Protein 6PX0 (pdb70)

Secondary structure (DSSP, 8-state):
-HHHHHHHHHHTT-HHHHHHHHHHHHHHHHHHHTTS-TTSHHHHHHHHHHHHHHHHHHHHHHHTT-HHHHHHHHHHHHHH-TT-HHHHHHHHHHHHHTT-HHHHHHHHHHHHHH-GGGHHHHHHHHHHHHHHHT-

B-factor: mean 28.15, std 11.32, range [13.11, 69.71]

CATH classification: 1.25.40.10

Nearest PDB structures (foldseek):
  6px0-assembly1_A  TM=1.007E+00  e=1.731E-18  Homo sapiens
  4apo-assembly2_B  TM=9.370E-01  e=6.202E-11  Homo sapiens
  4apo-assembly1_A  TM=9.480E-01  e=9.829E-11  Homo sapiens
  8h77-assembly1_F  TM=9.296E-01  e=8.430E-11  Mus musculus
  3rkv-assembly1_A  TM=8.821E-01  e=1.145E-07  Caenorhabditis elegans

GO terms:
  GO:0005634 nucleus (C, IDA)
  GO:0005737 cytoplasm (C, IDA)
  GO:0001918 farnesylated protein binding (F, IDA)
  GO:0018343 protein farnesylation (P, IDA)
  GO:0005634 nucleus (C, TAS)
  GO:0007601 visual perception (P, TAS)
  GO:0005515 protein binding (F, IPI)

Foldseek 3Di:
DLQVVLVVCVVVVNLVVSLVSLVVVLVVLVVVLVVDDPPDDVNVVSVVVNVVSLLSNLVSCVVVLVLVVLLVSLVVVCVPVVLDLSSLVSNLLSCLQVLVLVSSVVSLVSNCVNPVVCVVVSVVSNVSSVVSNVD

Solvent-accessible surface area: 8269 Å² total; per-residue (Å²): 167,35,85,42,45,0,39,120,20,50,171,114,29,119,57,101,69,0,4,68,63,4,76,101,8,18,104,64,18,88,89,69,8,111,156,62,139,94,121,86,112,96,30,50,144,23,11,140,89,0,10,68,6,20,17,32,30,0,66,0,3,25,120,72,125,70,32,146,72,0,22,109,58,0,27,68,9,13,157,100,28,89,48,47,28,142,0,18,62,8,44,1,62,0,20,2,26,24,149,41,62,73,86,0,91,58,6,3,90,75,0,55,103,70,70,92,94,34,99,157,27,3,113,136,6,54,133,32,0,111,104,85,50,84,188

InterPro domains:
  IPR011990 Tetratricopeptide-like helical domain superfamily [G3DSA:1.25.40.10] (169-328)
  IPR011990 Tetratricopeptide-like helical domain superfamily [SSF48452] (172-320)
  IPR019734 Tetratricopeptide repeat [SM00028] (178-211)
  IPR019734 Tetratricopeptide repeat [SM00028] (264-297)
  IPR039663 AIP/AIPL1/TTC9 [PTHR11242] (42-346)
  IPR046357 Peptidyl-prolyl cis-trans isomerase domain superfamily [G3DSA:3.10.50.40] (4-165)
  IPR056277 AIP/AIPL, N-terminal FKBP-type PPIase domain [PF23322] (12-155)

Structure (mmCIF, N/CA/C/O backbone):
data_6PX0
#
_entry.id   6PX0
#
_cell.length_a   37.750
_cell.length_b   44.170
_cell.length_c   52.530
_cell.angle_alpha   90.000
_cell.angle_beta   100.956
_cell.angle_gamma   90.000
#
_symmetry.space_group_name_H-M   'P 1 21 1'
#
loop_
_entity.id
_entity.type
_entity.pdbx_description
1 polymer 'Aryl-hydrocarbon-interacting protein-like 1'
2 non-polymer DI(HYDROXYETHYL)ETHER
3 non-polymer 'TETRAETHYLENE GLYCOL'
4 non-polymer BETA-MERCAPTOETHANOL
5 non-polymer 1,2-ETHANEDIOL
6 water water
#
loop_
_atom_site.group_PDB
_atom_site.id
_atom_site.type_symbol
_atom_site.label_atom_id
_atom_site.label_alt_id
_atom_site.label_comp_id
_atom_site.label_asym_id
_atom_site.label_entity_id
_atom_site.label_seq_id
_atom_site.pdbx_PDB_ins_code
_atom_site.Cartn_x
_atom_site.Cartn_y
_atom_site.Cartn_z
_atom_site.occupancy
_atom_site.B_iso_or_equiv
_atom_site.auth_seq_id
_atom_site.auth_comp_id
_atom_site.auth_asym_id
_atom_site.auth_atom_id
_atom_site.pdbx_PDB_model_num
ATOM 1 N N . VAL A 1 19 ? -18.96211 14.14878 -40.52202 1.000 42.90080 180 VAL A N 1
ATOM 2 C CA . VAL A 1 19 ? -20.39295 14.21792 -40.23196 1.000 37.08556 180 VAL A CA 1
ATOM 3 C C . VAL A 1 19 ? -20.73850 13.16879 -39.18345 1.000 31.86443 180 VAL A C 1
ATOM 4 O O . VAL A 1 19 ? -21.66874 13.34553 -38.39341 1.000 32.12423 180 VAL A O 1
ATOM 8 N N . LEU A 1 20 ? -19.95975 12.08484 -39.15938 1.000 28.31928 181 LEU A N 1
ATOM 9 C CA . LEU A 1 20 ? -20.31240 10.95824 -38.29839 1.000 29.09635 181 LEU A CA 1
ATOM 10 C C . LEU A 1 20 ? -20.12598 11.30346 -36.82651 1.000 29.90734 181 LEU A C 1
ATOM 11 O O . LEU A 1 20 ? -20.90298 10.85505 -35.97376 1.000 24.92782 181 LEU A O 1
ATOM 16 N N . HIS A 1 21 ? -19.08859 12.07914 -36.50392 1.000 22.76659 182 HIS A N 1
ATOM 17 C CA . HIS A 1 21 ? -18.83257 12.42649 -35.11315 1.000 20.91964 182 HIS A CA 1
ATOM 18 C C . HIS A 1 21 ? -20.01562 13.18904 -34.52458 1.000 25.45711 182 HIS A C 1
ATOM 19 O O . HIS A 1 21 ? -20.55479 12.82308 -33.47078 1.000 22.40912 182 HIS A O 1
ATOM 26 N N . GLY A 1 22 ? -20.44529 14.24854 -35.20504 1.000 25.64871 183 GLY A N 1
ATOM 27 C CA . GLY A 1 22 ? -21.57789 15.00699 -34.71538 1.000 26.72731 183 GLY A CA 1
ATOM 28 C C . GLY A 1 22 ? -22.86256 14.20910 -34.70686 1.000 27.48019 183 GLY A C 1
ATOM 29 O O . GLY A 1 22 ? -23.70581 14.38468 -33.81604 1.000 25.93021 183 GLY A O 1
ATOM 30 N N . GLU A 1 23 ? -23.03703 13.32077 -35.68300 1.000 23.48467 184 GLU A N 1
ATOM 31 C CA . GLU A 1 23 ? -24.28088 12.55969 -35.70489 1.000 27.87811 184 GLU A CA 1
ATOM 32 C C . GLU A 1 23 ? -24.30128 11.53010 -34.57819 1.000 23.25592 184 GLU A C 1
ATOM 33 O O . GLU A 1 23 ? -25.33090 11.37090 -33.90277 1.000 25.89996 184 GLU A O 1
ATOM 39 N N . GLY A 1 24 ? -23.17285 10.85903 -34.33476 1.000 22.26554 185 GLY A N 1
ATOM 40 C CA . GLY A 1 24 ? -23.06601 10.03589 -33.14134 1.000 21.25119 185 GLY A CA 1
ATOM 41 C C . GLY A 1 24 ? -23.39950 10.81196 -31.88537 1.000 22.24082 185 GLY A C 1
ATOM 42 O O . GLY A 1 24 ? -24.16219 10.35362 -31.03182 1.000 21.59280 185 GLY A O 1
ATOM 43 N N . ASN A 1 25 ? -22.84814 12.01502 -31.75796 1.000 19.51357 186 ASN A N 1
ATOM 44 C CA . ASN A 1 25 ? -23.11513 12.80559 -30.56298 1.000 20.36196 186 ASN A CA 1
ATOM 45 C C . ASN A 1 25 ? -24.60941 13.14684 -30.44919 1.000 20.64342 186 ASN A C 1
ATOM 46 O O . ASN A 1 25 ? -25.19127 13.09557 -29.35631 1.000 24.33551 186 ASN A O 1
ATOM 51 N N . ARG A 1 26 ? -25.23865 13.51970 -31.56370 1.000 20.78906 187 ARG A N 1
ATOM 52 C CA . ARG A 1 26 ? -26.66183 13.82911 -31.55905 1.000 20.96480 187 ARG A CA 1
ATOM 53 C C . ARG A 1 26 ? -27.48016 12.61328 -31.15010 1.000 27.25973 187 ARG A C 1
ATOM 54 O O . ARG A 1 26 ? -28.41441 12.72732 -30.34995 1.000 29.40966 187 ARG A O 1
ATOM 62 N N . LEU A 1 27 ? -27.12951 11.43581 -31.67372 1.000 23.02576 188 LEU A N 1
ATOM 63 C CA . LEU A 1 27 ? -27.82728 10.21245 -31.27830 1.000 22.45316 188 LEU A CA 1
ATOM 64 C C . LEU A 1 27 ? -27.62344 9.90499 -29.80544 1.000 23.95300 188 LEU A C 1
ATOM 65 O O . LEU A 1 27 ? -28.56684 9.50206 -29.11158 1.000 26.09974 188 LEU A O 1
ATOM 70 N N . PHE A 1 28 ? -26.39633 10.05840 -29.31508 1.000 20.68077 189 PHE A N 1
ATOM 71 C CA . PHE A 1 28 ? -26.14619 9.78107 -27.90797 1.000 20.48769 189 PHE A CA 1
ATOM 72 C C . PHE A 1 28 ? -27.04740 10.63455 -27.01249 1.000 21.00716 189 PHE A C 1
ATOM 73 O O . PHE A 1 28 ? -27.59459 10.14434 -26.01942 1.000 23.66791 189 PHE A O 1
ATOM 81 N N . LYS A 1 29 ? -27.22845 11.90528 -27.36366 1.000 24.49021 190 LYS A N 1
ATOM 82 C CA . LYS A 1 29 ? -28.03535 12.80162 -26.54224 1.000 25.40537 190 LYS A CA 1
ATOM 83 C C . LYS A 1 29 ? -29.49454 12.37421 -26.51955 1.000 30.18563 190 LYS A C 1
ATOM 84 O O . LYS A 1 29 ? -30.23059 12.70026 -25.57770 1.000 31.92244 190 LYS A O 1
ATOM 90 N N . LEU A 1 30 ? -29.93643 11.66749 -27.54984 1.000 27.88554 191 LEU A N 1
ATOM 91 C CA . LEU A 1 30 ? -31.29146 11.13292 -27.58584 1.000 25.73739 191 LEU A CA 1
ATOM 92 C C . LEU A 1 30 ? -31.38242 9.74980 -26.94772 1.000 26.80421 191 LEU A C 1
ATOM 93 O O . LEU A 1 30 ? -32.43738 9.10304 -27.03967 1.000 30.66559 191 LEU A O 1
ATOM 98 N N . GLY A 1 31 ? -30.32357 9.30600 -26.27055 1.000 28.34063 192 GLY A N 1
ATOM 99 C CA . GLY A 1 31 ? -30.30119 7.99873 -25.64873 1.000 27.02036 192 GLY A CA 1
ATOM 100 C C . GLY A 1 31 ? -30.19940 6.84689 -26.61125 1.000 25.01679 192 GLY A C 1
ATOM 101 O O . GLY A 1 31 ? -30.51207 5.71248 -26.24503 1.000 25.56390 192 GLY A O 1
ATOM 102 N N . ARG A 1 32 ? -29.71779 7.09257 -27.82465 1.000 22.81253 193 ARG A N 1
ATOM 103 C CA . ARG A 1 32 ? -29.69590 6.06926 -28.86970 1.000 22.56695 193 ARG A CA 1
ATOM 104 C C . ARG A 1 32 ? -28.28964 5.47255 -28.93482 1.000 22.88737 193 ARG A C 1
ATOM 105 O O . ARG A 1 32 ? -27.50290 5.76201 -29.82594 1.000 22.73795 193 ARG A O 1
ATOM 113 N N . TYR A 1 33 ? -27.97947 4.63902 -27.94202 1.000 20.60491 194 TYR A N 1
ATOM 114 C CA . TYR A 1 33 ? -26.57231 4.29654 -27.71397 1.000 19.56051 194 TYR A CA 1
ATOM 115 C C . TYR A 1 33 ? -26.02736 3.30623 -28.73515 1.000 24.72409 194 TYR A C 1
ATOM 116 O O . TYR A 1 33 ? -24.83323 3.37942 -29.07691 1.000 24.49389 194 TYR A O 1
ATOM 125 N N . GLU A 1 34 ? -26.86138 2.37133 -29.19788 1.000 22.79310 195 GLU A N 1
ATOM 126 C CA . GLU A 1 34 ? -26.48157 1.47929 -30.29036 1.000 27.93685 195 GLU A CA 1
ATOM 127 C C . GLU A 1 34 ? -26.26479 2.26363 -31.57509 1.000 27.40378 195 GLU A C 1
ATOM 128 O O . GLU A 1 34 ? -25.24011 2.10656 -32.25301 1.000 25.51277 195 GLU A O 1
ATOM 134 N N . GLU A 1 35 ? -27.22045 3.13183 -31.91277 1.000 22.53289 196 GLU A N 1
ATOM 135 C CA . GLU A 1 35 ? -27.11208 3.94197 -33.11764 1.000 26.30643 196 GLU A CA 1
ATOM 136 C C . GLU A 1 35 ? -25.88815 4.85139 -33.05328 1.000 24.16979 196 GLU A C 1
ATOM 137 O O . GLU A 1 35 ? -25.13604 4.97722 -34.02966 1.000 22.85905 196 GLU A O 1
ATOM 143 N N . ALA A 1 36 ? -25.66777 5.49136 -31.90755 1.000 21.14554 197 ALA A N 1
ATOM 144 C CA . ALA A 1 36 ? -24.48206 6.32031 -31.75635 1.000 20.35310 197 ALA A CA 1
ATOM 145 C C . ALA A 1 36 ? -23.21286 5.48343 -31.87046 1.000 19.45549 197 ALA A C 1
ATOM 146 O O . ALA A 1 36 ? -22.25669 5.89991 -32.53605 1.000 19.53360 197 ALA A O 1
ATOM 148 N N . SER A 1 37 ? -23.18783 4.29221 -31.24086 1.000 18.59132 198 SER A N 1
ATOM 149 C CA . SER A 1 37 ? -21.99018 3.44848 -31.30951 1.000 20.54278 198 SER A CA 1
ATOM 150 C C . SER A 1 37 ? -21.62772 3.12203 -32.74192 1.000 21.78349 198 SER A C 1
ATOM 151 O O . SER A 1 37 ? -20.44639 3.12171 -33.09627 1.000 21.58356 198 SER A O 1
ATOM 154 N N . SER A 1 38 ? -22.63263 2.84443 -33.57689 1.000 23.55746 199 SER A N 1
ATOM 155 C CA . SER A 1 38 ? -22.37482 2.50322 -34.96931 1.000 25.78959 199 SER A CA 1
ATOM 156 C C . SER A 1 38 ? -21.72979 3.66046 -35.70239 1.000 23.47264 199 SER A C 1
ATOM 157 O O . SER A 1 38 ? -20.77935 3.45994 -36.46475 1.000 24.02054 199 SER A O 1
ATOM 160 N N . LYS A 1 39 ? -22.23402 4.87796 -35.48340 1.000 21.48422 200 LYS A N 1
ATOM 161 C CA . LYS A 1 39 ? -21.64325 6.05576 -36.11021 1.000 19.63608 200 LYS A CA 1
ATOM 162 C C . LYS A 1 39 ? -20.19660 6.23348 -35.68188 1.000 20.00141 200 LYS A C 1
ATOM 163 O O . LYS A 1 39 ? -19.31616 6.50545 -36.51040 1.000 22.15762 200 LYS A O 1
ATOM 169 N N . TYR A 1 40 ? -19.93871 6.10829 -34.38122 1.000 17.54527 201 TYR A N 1
ATOM 170 C CA . TYR A 1 40 ? -18.57916 6.30586 -33.89671 1.000 17.14224 201 TYR A CA 1
ATOM 171 C C . TYR A 1 40 ? -17.64079 5.25435 -34.46646 1.000 17.75666 201 TYR A C 1
ATOM 172 O O . TYR A 1 40 ? -16.51249 5.57323 -34.87761 1.000 18.20513 201 TYR A O 1
ATOM 181 N N . GLN A 1 41 ? -18.07344 3.97796 -34.46587 1.000 18.86547 202 GLN A N 1
ATOM 182 C CA . GLN A 1 41 ? -17.22889 2.91525 -35.00398 1.000 18.80568 202 GLN A CA 1
ATOM 183 C C . GLN A 1 41 ? -16.95331 3.13116 -36.48201 1.000 20.33069 202 GLN A C 1
ATOM 184 O O . GLN A 1 41 ? -15.82583 2.92620 -36.93831 1.000 18.83001 202 GLN A O 1
ATOM 190 N N . GLU A 1 42 ? -17.96782 3.53973 -37.25245 1.000 20.47389 203 GLU A N 1
ATOM 191 C CA . GLU A 1 42 ? -17.73602 3.83212 -38.65956 1.000 18.92866 203 GLU A CA 1
ATOM 192 C C . GLU A 1 42 ? -16.70758 4.94435 -38.81370 1.000 22.94964 203 GLU A C 1
ATOM 193 O O . GLU A 1 42 ? -15.81129 4.86674 -39.66118 1.000 21.04920 203 GLU A O 1
ATOM 199 N N . ALA A 1 43 ? -16.81254 5.98198 -37.98663 1.000 20.09791 204 ALA A N 1
ATOM 200 C CA . ALA A 1 43 ? -15.84904 7.07364 -38.04335 1.000 16.18057 204 ALA A CA 1
ATOM 201 C C . ALA A 1 43 ? -14.44515 6.61631 -37.68538 1.000 17.14163 204 ALA A C 1
ATOM 202 O O . ALA A 1 43 ? -13.47207 6.99461 -38.34391 1.000 19.28934 204 ALA A O 1
ATOM 204 N N . ILE A 1 44 ? -14.31730 5.80556 -36.64046 1.000 18.39392 205 ILE A N 1
ATOM 205 C CA . ILE A 1 44 ? -13.00301 5.34049 -36.20648 1.000 19.29684 205 ILE A CA 1
ATOM 206 C C . ILE A 1 44 ? -12.33080 4.54014 -37.30312 1.000 18.89196 205 ILE A C 1
ATOM 207 O O . ILE A 1 44 ? -11.15040 4.74954 -37.62257 1.000 19.28655 205 ILE A O 1
ATOM 212 N N . ILE A 1 45 ? -13.07220 3.60201 -37.89638 1.000 19.96008 206 ILE A N 1
ATOM 213 C CA . ILE A 1 45 ? -12.49972 2.76018 -38.94756 1.000 19.88413 206 ILE A CA 1
ATOM 214 C C . ILE A 1 45 ? -12.03637 3.62213 -40.11747 1.000 22.77905 206 ILE A C 1
ATOM 215 O O . ILE A 1 45 ? -10.95248 3.40735 -40.68118 1.000 24.02350 206 ILE A O 1
ATOM 220 N N . CYS A 1 46 ? -12.83483 4.63117 -40.47358 1.000 21.42590 207 CYS A N 1
ATOM 221 C CA . CYS A 1 46 ? -12.48415 5.51018 -41.57619 1.000 23.71429 207 CYS A CA 1
ATOM 222 C C . CYS A 1 46 ? -11.20355 6.27783 -41.27205 1.000 23.72426 207 CYS A C 1
ATOM 223 O O . CYS A 1 46 ? -10.31616 6.38773 -42.12361 1.000 25.52430 207 CYS A O 1
ATOM 226 N N . LEU A 1 47 ? -11.09148 6.82468 -40.06203 1.000 21.45828 208 LEU A N 1
ATOM 227 C CA . LEU A 1 47 ? -9.89292 7.57974 -39.71511 1.000 21.45349 208 LEU A CA 1
ATOM 228 C C . LEU A 1 47 ? -8.68025 6.66578 -39.55747 1.000 21.13452 208 LEU A C 1
ATOM 229 O O . LEU A 1 47 ? -7.54946 7.05529 -39.92101 1.000 21.36630 208 LEU A O 1
ATOM 234 N N . ARG A 1 48 ? -8.88611 5.44159 -39.04313 1.000 21.56133 209 ARG A N 1
ATOM 235 C CA . ARG A 1 48 ? -7.78911 4.47793 -39.01917 1.000 20.50677 209 ARG A CA 1
ATOM 236 C C . ARG A 1 48 ? -7.32258 4.16829 -40.42458 1.000 21.59316 209 ARG A C 1
ATOM 237 O O . ARG A 1 48 ? -6.12297 4.04671 -40.66649 1.000 23.22387 209 ARG A O 1
ATOM 245 N N . ASN A 1 49 ? -8.24317 4.11042 -41.38765 1.000 24.57977 210 ASN A N 1
ATOM 246 C CA . ASN A 1 49 ? -7.81719 3.82226 -42.75371 1.000 27.75900 210 ASN A CA 1
ATOM 247 C C . ASN A 1 49 ? -6.99673 4.97191 -43.31313 1.000 25.31908 210 ASN A C 1
ATOM 248 O O . ASN A 1 49 ? -5.96629 4.75352 -43.96068 1.000 26.92666 210 ASN A O 1
ATOM 253 N N . LEU A 1 50 ? -7.40149 6.20987 -43.01047 1.000 25.89888 211 LEU A N 1
ATOM 254 C CA . LEU A 1 50 ? -6.59636 7.36316 -43.40338 1.000 25.96547 211 LEU A CA 1
ATOM 255 C C . LEU A 1 50 ? -5.22418 7.33194 -42.74023 1.000 22.97880 211 LEU A C 1
ATOM 256 O O . LEU A 1 50 ? -4.21914 7.68663 -43.36528 1.000 25.73225 211 LEU A O 1
ATOM 261 N N . GLN A 1 51 ? -5.15898 6.88505 -41.48181 1.000 22.36598 212 GLN A N 1
ATOM 262 C CA . GLN A 1 51 ? -3.87356 6.78172 -40.79298 1.000 22.90063 212 GLN A CA 1
ATOM 263 C C . GLN A 1 51 ? -2.91969 5.83503 -41.49224 1.000 26.24778 212 GLN A C 1
ATOM 264 O O . GLN A 1 51 ? -1.70528 6.05048 -41.44463 1.000 27.51844 212 GLN A O 1
ATOM 270 N N . THR A 1 52 ? -3.43295 4.75375 -42.09660 1.000 30.15401 213 THR A N 1
ATOM 271 C CA . THR A 1 52 ? -2.54549 3.81762 -42.78315 1.000 31.15336 213 THR A CA 1
ATOM 272 C C . THR A 1 52 ? -1.82992 4.45161 -43.96074 1.000 37.82981 213 THR A C 1
ATOM 273 O O . THR A 1 52 ? -0.87205 3.85917 -44.46647 1.000 36.46863 213 THR A O 1
ATOM 277 N N . LYS A 1 53 ? -2.27045 5.62094 -44.42275 1.000 32.92762 214 LYS A N 1
ATOM 278 C CA . LYS A 1 53 ? -1.57387 6.32222 -45.48686 1.000 35.75286 214 LYS A CA 1
ATOM 279 C C . LYS A 1 53 ? -0.56407 7.32355 -44.95945 1.000 36.11108 214 LYS A C 1
ATOM 280 O O . LYS A 1 53 ? 0.09505 7.99662 -45.75690 1.000 39.41570 214 LYS A O 1
ATOM 286 N N . GLU A 1 54 ? -0.41467 7.41968 -43.64490 1.000 32.32526 215 GLU A N 1
ATOM 287 C CA . GLU A 1 54 ? 0.51671 8.34523 -43.02849 1.000 32.61448 215 GLU A CA 1
ATOM 288 C C . GLU A 1 54 ? 1.57815 7.58356 -42.24091 1.000 32.19627 215 GLU A C 1
ATOM 289 O O . GLU A 1 54 ? 1.37485 6.44308 -41.81218 1.000 36.85089 215 GLU A O 1
ATOM 295 N N . LYS A 1 55 ? 2.72141 8.22547 -42.06714 1.000 33.74106 216 LYS A N 1
ATOM 296 C CA . LYS A 1 55 ? 3.79107 7.63510 -41.27044 1.000 35.87508 216 LYS A CA 1
ATOM 297 C C . LYS A 1 55 ? 3.40614 7.67353 -39.80063 1.000 34.41379 216 LYS A C 1
ATOM 298 O O . LYS A 1 55 ? 3.10155 8.75101 -39.28185 1.000 31.16955 216 LYS A O 1
ATOM 304 N N . PRO A 1 56 ? 3.43355 6.54500 -39.09665 1.000 32.43602 217 PRO A N 1
ATOM 305 C CA . PRO A 1 56 ? 2.97162 6.53351 -37.70569 1.000 27.33286 217 PRO A CA 1
ATOM 306 C C . PRO A 1 56 ? 3.81303 7.45596 -36.83751 1.000 29.39436 217 PRO A C 1
ATOM 307 O O . PRO A 1 56 ? 5.03680 7.53480 -36.98159 1.000 31.63999 217 PRO A O 1
ATOM 311 N N . TRP A 1 57 ? 3.12720 8.18383 -35.95943 1.000 27.28389 218 TRP A N 1
ATOM 312 C CA . TRP A 1 57 ? 3.68922 9.05940 -34.93848 1.000 27.07155 218 TRP A CA 1
ATOM 313 C C . TRP A 1 57 ? 4.33593 10.30244 -35.51027 1.000 28.14615 218 TRP A C 1
ATOM 314 O O . TRP A 1 57 ? 4.98867 11.03856 -34.76091 1.000 28.94345 218 TRP A O 1
ATOM 325 N N . GLU A 1 58 ? 4.19693 10.54304 -36.81322 1.000 27.60472 219 GLU A N 1
ATOM 326 C CA . GLU A 1 58 ? 4.47917 11.84638 -37.38652 1.000 27.89168 219 GLU A CA 1
ATOM 327 C C . GLU A 1 58 ? 3.20500 12.68436 -37.33698 1.000 25.05991 219 GLU A C 1
ATOM 328 O O . GLU A 1 58 ? 2.14878 12.21017 -36.91043 1.000 25.03839 219 GLU A O 1
ATOM 334 N N . VAL A 1 59 ? 3.28517 13.94033 -37.79584 1.000 29.15033 220 VAL A N 1
ATOM 335 C CA . VAL A 1 59 ? 2.29134 14.9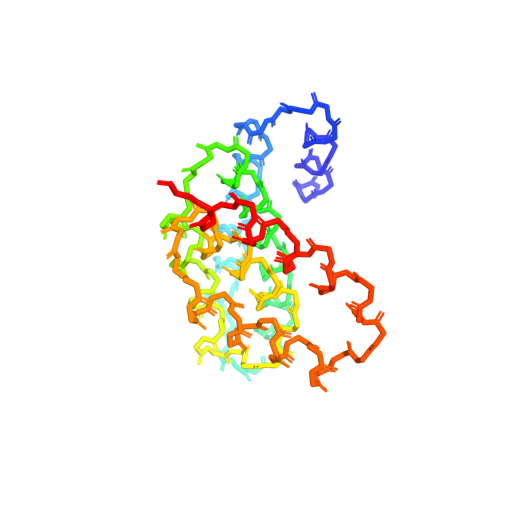3523 -37.38191 1.000 27.30438 220 VAL A CA 1
ATOM 336 C C . VAL A 1 59 ? 0.92461 14.66340 -38.00102 1.000 24.13547 220 VAL A C 1
ATOM 337 O O . VAL A 1 59 ? -0.10676 14.87097 -37.35595 1.000 24.63721 220 VAL A O 1
ATOM 341 N N . GLN A 1 60 ? 0.88107 14.20681 -39.25566 1.000 25.89537 221 GLN A N 1
ATOM 342 C CA . GLN A 1 60 ? -0.41432 13.93677 -39.87348 1.000 26.94869 221 GLN A CA 1
ATOM 343 C C . GLN A 1 60 ? -1.10925 12.78630 -39.16905 1.000 22.02402 221 GLN A C 1
ATOM 344 O O . GLN A 1 60 ? -2.29808 12.85462 -38.85771 1.000 22.18542 221 GLN A O 1
ATOM 350 N N . TRP A 1 61 ? -0.36688 11.71183 -38.92636 1.000 24.46830 222 TRP A N 1
ATOM 351 C CA . TRP A 1 61 ? -0.86490 10.59045 -38.15693 1.000 21.87063 222 TRP A CA 1
ATOM 352 C C . TRP A 1 61 ? -1.35929 11.02173 -36.78231 1.000 21.33405 222 TRP A C 1
ATOM 353 O O . TRP A 1 61 ? -2.41291 10.56716 -36.33090 1.000 20.78884 222 TRP A O 1
ATOM 364 N N . LEU A 1 62 ? -0.63459 11.92138 -36.11435 1.000 22.79693 223 LEU A N 1
ATOM 365 C CA . LEU A 1 62 ? -1.01565 12.31645 -34.75986 1.000 19.79652 223 LEU A CA 1
ATOM 366 C C . LEU A 1 62 ? -2.26029 13.18849 -34.73712 1.0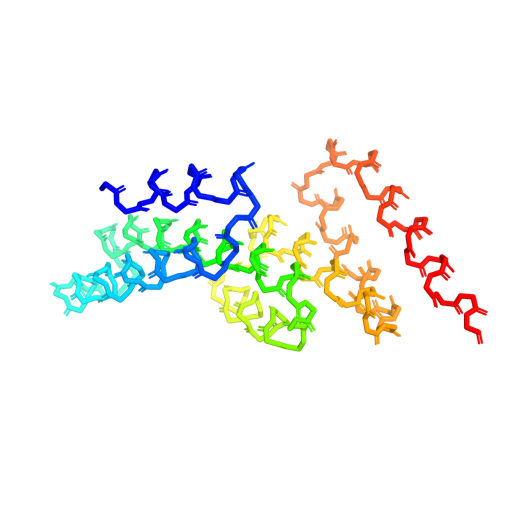00 19.29865 223 LEU A C 1
ATOM 367 O O . LEU A 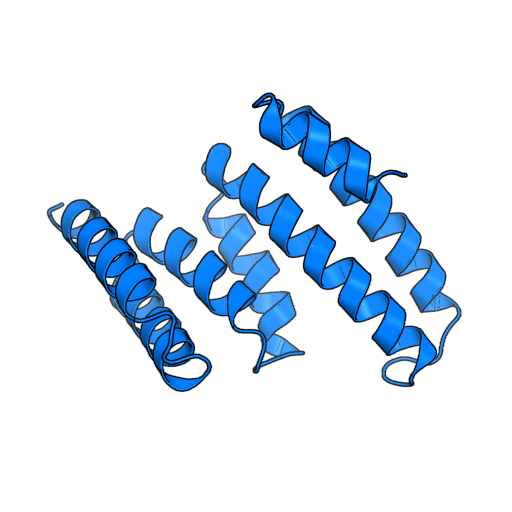1 62 ? -3.02572 13.13546 -33.76959 1.000 19.95762 223 LEU A O 1
ATOM 372 N N . LYS A 1 63 ? -2.45248 14.01847 -35.76683 1.000 18.80725 224 LYS A N 1
ATOM 373 C CA . LYS A 1 63 ? -3.68269 14.79236 -35.89290 1.000 18.21231 224 LYS A CA 1
ATOM 374 C C . LYS A 1 63 ? -4.89257 13.87252 -36.01130 1.000 17.71784 224 LYS A C 1
ATOM 375 O O . LYS A 1 63 ? -5.89463 14.05556 -35.31940 1.000 19.94846 224 LYS A O 1
ATOM 381 N N . LEU A 1 64 ? -4.78694 12.82644 -36.83357 1.000 18.03755 225 LEU A N 1
ATOM 382 C CA . LEU A 1 64 ? -5.86231 11.83988 -36.91972 1.000 15.62181 225 LEU A CA 1
ATOM 383 C C . LEU A 1 64 ? -6.05317 11.07488 -35.61444 1.000 17.07122 225 LEU A C 1
ATOM 384 O O . LEU A 1 64 ? -7.19087 10.74985 -35.23703 1.000 17.15560 225 LEU A O 1
ATOM 389 N N . GLU A 1 65 ? -4.94763 10.75583 -34.93708 1.000 17.89712 226 GLU A N 1
ATOM 390 C CA . GLU A 1 65 ? -4.99384 10.02157 -33.67931 1.000 16.16603 226 GLU A CA 1
ATOM 391 C C . GLU A 1 65 ? -5.82911 10.76799 -32.64496 1.000 18.58968 226 GLU A C 1
ATOM 392 O O . GLU A 1 65 ? -6.58779 10.14631 -31.89751 1.000 16.12899 226 GLU A O 1
ATOM 398 N N . LYS A 1 66 ? -5.70854 12.10269 -32.59098 1.000 17.80757 227 LYS A N 1
ATOM 399 C CA . LYS A 1 66 ? -6.51175 12.85283 -31.62332 1.000 16.74484 227 LYS A CA 1
ATOM 400 C C . LYS A 1 66 ? -7.99032 12.75179 -31.96854 1.000 17.00132 227 LYS A C 1
ATOM 401 O O . LYS A 1 66 ? -8.84180 12.66449 -31.07480 1.000 17.04772 227 LYS A O 1
ATOM 407 N N . MET A 1 67 ? -8.30602 12.78281 -33.25890 1.000 15.28554 228 MET A N 1
ATOM 408 C CA . MET A 1 67 ? -9.69774 12.63019 -33.67086 1.000 14.54609 228 MET A CA 1
ATOM 409 C C . MET A 1 67 ? -10.21196 11.25907 -33.26785 1.000 17.34691 228 MET A C 1
ATOM 410 O O . MET A 1 67 ? -11.30500 11.12967 -32.72163 1.000 17.26543 228 MET A O 1
ATOM 415 N N . ILE A 1 68 ? -9.42630 10.22240 -33.55386 1.000 14.30349 229 ILE A N 1
ATOM 416 C CA . ILE A 1 68 ? -9.79942 8.85810 -33.19868 1.000 15.12648 229 ILE A CA 1
ATOM 417 C C . ILE A 1 68 ? -9.99054 8.71811 -31.69500 1.000 17.63490 229 ILE A C 1
ATOM 418 O O . ILE A 1 68 ? -10.94992 8.09082 -31.24013 1.000 17.56924 229 ILE A O 1
ATOM 423 N N . ASN A 1 69 ? -9.07471 9.27169 -30.89887 1.000 15.99853 230 ASN A N 1
ATOM 424 C CA . ASN A 1 69 ? -9.19619 9.13006 -29.45561 1.000 15.70819 230 ASN A CA 1
ATOM 425 C C . ASN A 1 69 ? -10.48757 9.74424 -28.93728 1.000 13.88424 230 ASN A C 1
ATOM 426 O O . ASN A 1 69 ? -11.16640 9.13445 -28.10467 1.000 15.69653 230 ASN A O 1
ATOM 431 N N . THR A 1 70 ? -10.87026 10.92061 -29.44844 1.000 13.30490 231 THR A N 1
ATOM 432 C CA . THR A 1 70 ? -12.13879 11.49043 -29.02103 1.000 13.20588 231 THR A CA 1
ATOM 433 C C . THR A 1 70 ? -13.27798 10.54590 -29.37117 1.000 16.19173 231 THR A C 1
ATOM 434 O O . THR A 1 70 ? -14.15734 10.27978 -28.53939 1.000 15.31307 231 THR A O 1
ATOM 438 N N . LEU A 1 71 ? -13.23809 9.99037 -30.57800 1.000 17.14023 232 LEU A N 1
ATOM 439 C CA . LEU A 1 71 ? -14.28051 9.06587 -31.01507 1.000 17.10769 232 LEU A CA 1
ATOM 440 C C . LEU A 1 71 ? -14.31544 7.80438 -30.16649 1.000 15.16925 232 LEU A C 1
ATOM 441 O O . LEU A 1 71 ? -15.40785 7.33285 -29.81607 1.000 15.12806 232 LEU A O 1
ATOM 446 N N . ILE A 1 72 ? -13.13945 7.25707 -29.80717 1.000 13.97189 233 ILE A N 1
ATOM 447 C CA . ILE A 1 72 ? -13.11202 6.03458 -28.99402 1.000 13.47405 233 ILE A CA 1
ATOM 448 C C . ILE A 1 72 ? -13.67949 6.32113 -27.61379 1.000 16.82502 233 ILE A C 1
ATOM 449 O O . ILE A 1 72 ? -14.42569 5.51112 -27.05647 1.000 16.47158 233 ILE A O 1
ATOM 454 N N . LEU A 1 73 ? -13.34401 7.48130 -27.04119 1.000 14.83590 234 LEU A N 1
ATOM 455 C CA . LEU A 1 73 ? -13.89413 7.80887 -25.73322 1.000 15.91499 234 LEU A CA 1
ATOM 456 C C . LEU A 1 73 ? -15.40714 7.97375 -25.81047 1.000 15.72931 234 LEU A C 1
ATOM 457 O O . LEU A 1 73 ? -16.13283 7.49817 -24.92810 1.000 16.90201 234 LEU A O 1
ATOM 462 N N . ASN A 1 74 ? -15.90101 8.62124 -26.86855 1.000 13.96053 235 ASN A N 1
ATOM 463 C CA . ASN A 1 74 ? -17.34450 8.74072 -27.04695 1.000 15.11927 235 ASN A CA 1
ATOM 464 C C . ASN A 1 74 ? -17.99799 7.37863 -27.21570 1.000 17.44555 235 ASN A C 1
ATOM 465 O O . ASN A 1 74 ? -19.07681 7.11968 -26.66009 1.000 15.49624 235 ASN A O 1
ATOM 470 N N . TYR A 1 75 ? -17.37574 6.50405 -28.00241 1.000 15.41148 236 TYR A N 1
ATOM 471 C CA . TYR A 1 75 ? -17.84748 5.12364 -28.09730 1.000 15.27150 236 TYR A CA 1
ATOM 472 C C . TYR A 1 75 ? -17.87437 4.46189 -26.72779 1.000 17.10442 236 TYR A C 1
ATOM 473 O O . TYR A 1 75 ? -18.84717 3.78639 -26.37840 1.000 16.20703 236 TYR A O 1
ATOM 482 N N . CYS A 1 76 ? -16.82037 4.66046 -25.93069 1.000 15.08300 237 CYS A N 1
ATOM 483 C CA . CYS A 1 76 ? -16.80984 4.09790 -24.58527 1.000 15.38522 237 CYS A CA 1
ATOM 484 C C . CYS A 1 76 ? -17.98062 4.60509 -23.74841 1.000 17.06103 237 CYS A C 1
ATOM 485 O O . CYS A 1 76 ? -18.48885 3.86671 -22.89609 1.000 16.13858 237 CYS A O 1
ATOM 488 N N . GLN A 1 77 ? -18.41576 5.85925 -23.95671 1.000 15.71358 238 GLN A N 1
ATOM 489 C CA . GLN A 1 77 ? -19.59695 6.34864 -23.24607 1.000 16.34593 238 GLN A CA 1
ATOM 490 C C . GLN A 1 77 ? -20.82360 5.51028 -23.57090 1.000 16.90786 238 GLN A C 1
ATOM 491 O O . GLN A 1 77 ? -21.63468 5.20588 -22.68489 1.000 18.54741 238 GLN A O 1
ATOM 497 N N . CYS A 1 78 ? -20.96651 5.10882 -24.83913 1.000 18.32177 239 CYS A N 1
ATOM 498 C CA . CYS A 1 78 ? -22.05836 4.21437 -25.22246 1.000 16.09220 239 CYS A CA 1
ATOM 499 C C . CYS A 1 78 ? -21.89083 2.86016 -24.55535 1.000 15.74801 239 CYS A C 1
ATOM 500 O O . CYS A 1 78 ? -22.86372 2.27928 -24.05554 1.000 17.09683 239 CYS A O 1
ATOM 503 N N . LEU A 1 79 ? -20.65613 2.34864 -24.52729 1.000 15.47885 240 LEU A N 1
ATOM 504 C CA . LEU A 1 79 ? -20.41259 1.04867 -23.89601 1.000 13.10558 240 LEU A CA 1
ATOM 505 C C . LEU A 1 79 ? -20.71724 1.10357 -22.40480 1.000 15.55328 240 LEU A C 1
ATOM 506 O O . LEU A 1 79 ? -21.26787 0.14396 -21.84990 1.000 16.04235 240 LEU A O 1
ATOM 511 N N . LEU A 1 80 ? -20.41294 2.23010 -21.74251 1.000 15.52017 241 LEU A N 1
ATOM 512 C CA . LEU A 1 80 ? -20.77350 2.35532 -20.32938 1.000 15.50221 241 LEU A CA 1
ATOM 513 C C . LEU A 1 80 ? -22.28516 2.23723 -20.13072 1.000 17.15881 241 LEU A C 1
ATOM 514 O O . LEU A 1 80 ? -22.75440 1.54718 -19.20926 1.000 17.92785 241 LEU A O 1
ATOM 519 N N . LYS A 1 81 ? -23.06829 2.88935 -20.99250 1.000 16.30722 242 LYS A N 1
ATOM 520 C CA . LYS A 1 81 ? -24.52680 2.80332 -20.89412 1.000 16.66218 242 LYS A CA 1
ATOM 521 C C . LYS A 1 81 ? -25.01841 1.37655 -21.10377 1.000 19.34903 242 LYS A C 1
ATOM 522 O O . LYS A 1 81 ? -26.05914 0.99175 -20.56464 1.000 22.13673 242 LYS A O 1
ATOM 528 N N . LYS A 1 82 ? -24.28726 0.59338 -21.88904 1.000 17.03841 243 LYS A N 1
ATOM 529 C CA . LYS A 1 82 ? -24.59045 -0.79761 -22.17553 1.000 19.11786 243 LYS A CA 1
ATOM 530 C C . LYS A 1 82 ? -23.98735 -1.75227 -21.15358 1.000 17.58458 243 LYS A C 1
ATOM 531 O O . LYS A 1 82 ? -24.13884 -2.97556 -21.29444 1.000 19.68821 243 LYS A O 1
ATOM 537 N N . GLU A 1 83 ? -23.31791 -1.22117 -20.12809 1.000 19.07722 244 GLU A N 1
ATOM 538 C CA . GLU A 1 83 ? -22.61670 -2.01769 -19.11667 1.000 18.37698 244 GLU A CA 1
ATOM 539 C C . GLU A 1 83 ? -21.55934 -2.94140 -19.72665 1.000 18.83238 244 GLU A C 1
ATOM 540 O O . GLU A 1 83 ? -21.26288 -4.00369 -19.18468 1.000 17.29959 244 GLU A O 1
ATOM 546 N N . GLU A 1 84 ? -20.95343 -2.54914 -20.84009 1.000 15.47979 245 GLU A N 1
ATOM 547 C CA . GLU A 1 84 ? -19.82378 -3.31151 -21.38479 1.000 16.30813 245 GLU A CA 1
ATOM 548 C C . GLU A 1 84 ? -18.51289 -2.81599 -20.76596 1.000 16.15781 245 GLU A C 1
ATOM 549 O O . GLU A 1 84 ? -17.58882 -2.34832 -21.44353 1.000 14.22856 245 GLU A O 1
ATOM 555 N N . TYR A 1 85 ? -18.45142 -2.92869 -19.43496 1.000 16.48982 246 TYR A N 1
ATOM 556 C CA . TYR A 1 85 ? -17.36613 -2.31640 -18.67680 1.000 15.15087 246 TYR A CA 1
ATOM 557 C C . TYR A 1 85 ? -16.01188 -2.91517 -19.01722 1.000 14.47580 246 TYR A C 1
ATOM 558 O O . TYR A 1 85 ? -15.03583 -2.17836 -19.15896 1.000 17.09931 246 TYR A O 1
ATOM 567 N N . TYR A 1 86 ? -15.91300 -4.24985 -19.12684 1.000 13.65105 247 TYR A N 1
ATOM 568 C CA . TYR A 1 86 ? -14.61897 -4.83503 -19.46544 1.000 15.19565 247 TYR A CA 1
ATOM 569 C C . TYR A 1 86 ? -14.14138 -4.36101 -20.83769 1.000 16.11382 247 TYR A C 1
ATOM 570 O O . TYR A 1 86 ? -12.94935 -4.12923 -21.02845 1.000 16.45961 247 TYR A O 1
ATOM 579 N N . GLU A 1 87 ? -15.0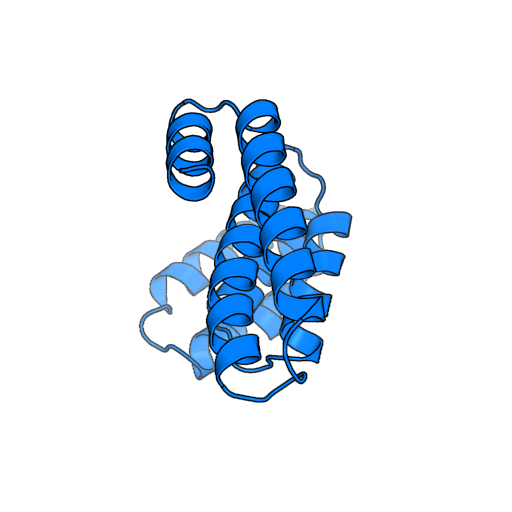4971 -4.19748 -21.80030 1.000 15.15505 248 GLU A N 1
ATOM 580 C CA . GLU A 1 87 ? -14.63520 -3.62281 -23.08731 1.000 15.19564 248 GLU A CA 1
ATOM 581 C C . GLU A 1 87 ? -14.11586 -2.19513 -22.92729 1.000 14.63357 248 GLU A C 1
ATOM 582 O O . GLU A 1 87 ? -13.08518 -1.85006 -23.51875 1.000 16.86509 248 GLU A O 1
ATOM 588 N N . VAL A 1 88 ? -14.77704 -1.36741 -22.11406 1.000 14.91865 249 VAL A N 1
ATOM 589 C CA . VAL A 1 88 ? -14.28515 -0.00692 -21.87700 1.000 14.41436 249 VAL A CA 1
ATOM 590 C C . VAL A 1 88 ? -12.89096 -0.06348 -21.27833 1.000 17.56190 249 VAL A C 1
ATOM 591 O O . VAL A 1 88 ? -12.00738 0.70773 -21.66630 1.000 16.93301 249 VAL A O 1
ATOM 595 N N . LEU A 1 89 ? -12.66614 -0.99011 -20.33803 1.000 14.00505 250 LEU A N 1
ATOM 596 C CA . LEU A 1 89 ? -11.33326 -1.12231 -19.75082 1.000 14.19669 250 LEU A CA 1
ATOM 597 C C . LEU A 1 89 ? -10.30239 -1.39677 -20.83278 1.000 18.49516 250 LEU A C 1
ATOM 598 O O . LEU A 1 89 ? -9.19580 -0.83760 -20.80570 1.000 17.15135 250 LEU A O 1
ATOM 603 N N . GLU A 1 90 ? -10.65713 -2.24009 -21.81181 1.000 16.06453 251 GLU A N 1
ATOM 604 C CA . GLU A 1 90 ? -9.71563 -2.59762 -22.86564 1.000 14.26587 251 GLU A CA 1
ATOM 605 C C . GLU A 1 90 ? -9.43874 -1.40606 -23.77715 1.000 17.82614 251 GLU A C 1
ATOM 606 O O . GLU A 1 90 ? -8.27476 -1.11825 -24.09357 1.000 18.61430 251 GLU A O 1
ATOM 612 N N . HIS A 1 91 ? -10.48670 -0.70424 -24.19514 1.000 15.47285 252 HIS A N 1
ATOM 613 C CA . HIS A 1 91 ? -10.30496 0.40423 -25.13020 1.000 15.91478 252 HIS A CA 1
ATOM 614 C C . HIS A 1 91 ? -9.55820 1.54895 -24.47888 1.000 16.82810 252 HIS A C 1
ATOM 615 O O . HIS A 1 91 ? -8.65343 2.11632 -25.08902 1.000 18.24662 252 HIS A O 1
ATOM 622 N N . THR A 1 92 ? -9.93182 1.92442 -23.25349 1.000 17.49219 253 THR A N 1
ATOM 623 C CA . THR A 1 92 ? -9.21118 3.02489 -22.61874 1.000 18.12583 253 THR A CA 1
ATOM 624 C C . THR A 1 92 ? -7.78856 2.60902 -22.31886 1.000 18.23156 253 THR A C 1
ATOM 625 O O . THR A 1 92 ? -6.87868 3.43477 -22.40520 1.000 18.55558 253 THR A O 1
ATOM 629 N N . SER A 1 93 ? -7.56784 1.32374 -21.96995 1.000 15.77472 254 SER A N 1
ATOM 630 C CA . SER A 1 93 ? -6.19259 0.89479 -21.71992 1.000 16.48856 254 SER A CA 1
ATOM 631 C C . SER A 1 93 ? -5.34112 0.93752 -22.98037 1.000 19.06517 254 SER A C 1
ATOM 632 O O . SER A 1 93 ? -4.13893 1.22109 -22.89838 1.000 18.35823 254 SER A O 1
ATOM 635 N N . ASP A 1 94 ? -5.92705 0.65467 -24.14580 1.000 20.02093 255 ASP A N 1
ATOM 636 C CA . ASP A 1 94 ? -5.16663 0.73821 -25.38621 1.000 20.45676 255 ASP A CA 1
ATOM 637 C C . ASP A 1 94 ? -4.76976 2.18161 -25.68286 1.000 19.70520 255 ASP A C 1
ATOM 638 O O . ASP A 1 94 ? -3.63887 2.43952 -26.12529 1.000 23.08016 255 ASP A O 1
ATOM 643 N N . ILE A 1 95 ? -5.67046 3.11923 -25.42934 1.000 18.85194 256 ILE A N 1
ATOM 644 C CA . ILE A 1 95 ? -5.32481 4.53577 -25.55109 1.000 16.58392 256 ILE A CA 1
ATOM 645 C C . ILE A 1 95 ? -4.18973 4.86333 -24.60890 1.000 19.04494 256 ILE A C 1
ATOM 646 O O . ILE A 1 95 ? -3.18109 5.44192 -25.00601 1.000 19.56907 256 ILE A O 1
ATOM 651 N N . LEU A 1 96 ? -4.34476 4.50207 -23.34110 1.000 18.44039 257 LEU A N 1
ATOM 652 C CA . LEU A 1 96 ? -3.38662 4.92642 -22.33332 1.000 18.42869 257 LEU A CA 1
ATOM 653 C C . LEU A 1 96 ? -2.03105 4.25000 -22.46847 1.000 21.55251 257 LEU A C 1
ATOM 654 O O . LEU A 1 96 ? -1.03937 4.81499 -22.01164 1.000 23.80439 257 LEU A O 1
ATOM 659 N N . ARG A 1 97 ? -1.95280 3.07325 -23.09940 1.000 18.80745 258 ARG A N 1
ATOM 660 C CA . ARG A 1 97 ? -0.66102 2.44409 -23.34407 1.000 22.06015 258 ARG A CA 1
ATOM 661 C C . ARG A 1 97 ? 0.20591 3.30665 -24.24700 1.000 23.55046 258 ARG A C 1
ATOM 662 O O . ARG A 1 97 ? 1.43230 3.34654 -24.08264 1.000 26.61804 258 ARG A O 1
ATOM 670 N N . HIS A 1 98 ? -0.41344 4.01352 -25.19014 1.000 22.69634 259 HIS A N 1
ATOM 671 C CA . HIS A 1 98 ? 0.29987 4.86396 -26.12916 1.000 21.51880 259 HIS A CA 1
ATOM 672 C C . HIS A 1 98 ? 0.25814 6.33467 -25.76611 1.000 23.91688 259 HIS A C 1
ATOM 673 O O . HIS A 1 98 ? 1.10278 7.09991 -26.24562 1.000 25.45878 259 HIS A O 1
ATOM 680 N N . HIS A 1 99 ? -0.68000 6.73946 -24.92602 1.000 19.71437 260 HIS A N 1
ATOM 681 C CA . HIS A 1 99 ? -0.92478 8.14721 -24.63010 1.000 19.25787 260 HIS A CA 1
ATOM 682 C C . HIS A 1 99 ? -1.15545 8.28143 -23.13530 1.000 20.28113 260 HIS A C 1
ATOM 683 O O . HIS A 1 99 ? -2.28488 8.45320 -22.66477 1.000 20.51913 260 HIS A O 1
ATOM 690 N N . PRO A 1 100 ? -0.08903 8.22219 -22.34408 1.000 22.27302 261 PRO A N 1
ATOM 691 C CA . PRO A 1 100 ? -0.27125 8.13740 -20.89242 1.000 22.12011 261 PRO A CA 1
ATOM 692 C C . PRO A 1 100 ? -0.69882 9.43955 -20.23841 1.000 21.37054 261 PRO A C 1
ATOM 693 O O . PRO A 1 100 ? -0.87759 9.46581 -19.01810 1.000 24.49561 261 PRO A O 1
ATOM 697 N N . GLY A 1 101 ? -0.86526 10.51933 -20.98835 1.000 20.55834 262 GLY A N 1
ATOM 698 C CA . GLY A 1 101 ? -1.27976 11.78278 -20.40698 1.000 21.04570 262 GLY A CA 1
ATOM 699 C C . GLY A 1 101 ? -2.72940 12.16033 -20.61614 1.000 20.30269 262 GLY A C 1
ATOM 700 O O . GLY A 1 101 ? -3.11696 13.27387 -20.23815 1.000 23.21632 262 GLY A O 1
ATOM 701 N N . ILE A 1 102 ? -3.55035 11.29040 -21.20044 1.000 20.65657 263 ILE A N 1
ATOM 702 C CA . ILE A 1 102 ? -4.90086 11.70746 -21.57824 1.000 18.67994 263 ILE A CA 1
ATOM 703 C C . ILE A 1 102 ? -5.79717 11.55311 -20.35370 1.000 17.00882 263 ILE A C 1
ATOM 704 O O . ILE A 1 102 ? -6.23132 10.44300 -20.01026 1.000 17.54312 263 ILE A O 1
ATOM 709 N N . VAL A 1 103 ? -6.10438 12.69089 -19.72544 1.000 20.84532 264 VAL A N 1
ATOM 710 C CA . VAL A 1 103 ? -6.89771 12.71738 -18.49950 1.000 20.75245 264 VAL A CA 1
ATOM 711 C C . VAL A 1 103 ? -8.23059 12.02855 -18.69162 1.000 18.62821 264 VAL A C 1
ATOM 712 O O . VAL A 1 103 ? -8.66307 11.22597 -17.84735 1.000 19.48905 264 VAL A O 1
ATOM 716 N N . LYS A 1 104 ? -8.89694 12.30699 -19.81096 1.000 17.51185 265 LYS A N 1
ATOM 717 C CA . LYS A 1 104 ? -10.24250 11.77144 -20.01237 1.000 16.51286 265 LYS A CA 1
ATOM 718 C C . LYS A 1 104 ? -10.23968 10.26075 -20.17704 1.000 19.19076 265 LYS A C 1
ATOM 719 O O . LYS A 1 104 ? -11.22498 9.61261 -19.81502 1.000 21.56695 265 LYS A O 1
ATOM 725 N N . ALA A 1 105 ? -9.14494 9.67941 -20.65244 1.000 15.49416 266 ALA A N 1
ATOM 726 C CA . ALA A 1 105 ? -9.10204 8.22197 -20.74534 1.000 17.54594 266 ALA A CA 1
ATOM 727 C C . ALA A 1 105 ? -8.98937 7.59863 -19.36131 1.000 18.88382 266 ALA A C 1
ATOM 728 O O . ALA A 1 105 ? -9.59508 6.54676 -19.09361 1.000 18.42969 266 ALA A O 1
ATOM 730 N N . TYR A 1 106 ? -8.20387 8.21251 -18.46688 1.000 17.36576 267 TYR A N 1
ATOM 731 C CA . TYR A 1 106 ? -8.14002 7.72383 -17.09201 1.000 15.51630 267 TYR A CA 1
ATOM 732 C C . TYR 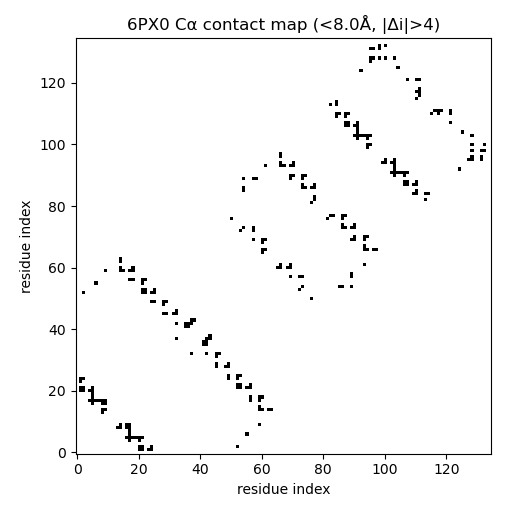A 1 106 ? -9.48825 7.85470 -16.41978 1.000 19.01224 267 TYR A C 1
ATOM 733 O O . TYR A 1 106 ? -9.87583 7.00499 -15.62055 1.000 17.88980 267 TYR A O 1
ATOM 742 N N . TYR A 1 107 ? -10.18157 8.96343 -16.68166 1.000 18.12656 268 TYR A N 1
ATOM 743 C CA . TYR A 1 107 ? -11.46521 9.21602 -16.05276 1.000 16.36586 268 TYR A CA 1
ATOM 744 C C . TYR A 1 107 ? -12.49918 8.19189 -16.50307 1.000 18.68889 268 TYR A C 1
ATOM 745 O O . TYR A 1 107 ? -13.23997 7.63778 -15.68166 1.000 17.17458 268 TYR A O 1
ATOM 754 N N . VAL A 1 108 ? -12.57008 7.93820 -17.81169 1.000 17.14936 269 VAL A N 1
ATOM 755 C CA . VAL A 1 108 ? -13.49523 6.92170 -18.30728 1.000 16.32260 269 VAL A CA 1
ATOM 756 C C . VAL A 1 108 ? -13.09651 5.54589 -17.78202 1.000 19.48520 269 VAL A C 1
ATOM 757 O O . VAL A 1 108 ? -13.94853 4.76352 -17.33932 1.000 17.81066 269 VAL A O 1
ATOM 761 N N . ARG A 1 109 ? -11.79918 5.23189 -17.78197 1.000 15.75046 270 ARG A N 1
ATOM 762 C CA . ARG A 1 109 ? -11.40839 3.91067 -17.29365 1.000 15.62045 270 ARG A CA 1
ATOM 763 C C . ARG A 1 109 ? -11.75749 3.75370 -15.82430 1.000 14.96295 270 ARG A C 1
ATOM 764 O O . ARG A 1 109 ? -12.21721 2.69021 -15.38780 1.000 16.05317 270 ARG A O 1
ATOM 772 N N . ALA A 1 110 ? -11.53054 4.80623 -15.03683 1.000 16.94764 271 ALA A N 1
ATOM 773 C CA . ALA A 1 110 ? -11.86400 4.75414 -13.61887 1.000 17.66526 271 ALA A CA 1
ATOM 774 C C . ALA A 1 110 ? -13.33712 4.43817 -13.41138 1.000 17.63941 271 ALA A C 1
ATOM 775 O O . ALA A 1 110 ? -13.68666 3.66469 -12.51062 1.000 17.11580 271 ALA A O 1
ATOM 777 N N . ARG A 1 111 ? -14.21137 5.03637 -14.22699 1.000 18.11364 272 ARG A N 1
ATOM 778 C CA . ARG A 1 111 ? -15.64196 4.77916 -14.08295 1.000 16.77930 272 ARG A CA 1
ATOM 779 C C . ARG A 1 111 ? -15.94676 3.31973 -14.33173 1.000 17.55530 272 ARG A C 1
ATOM 780 O O . ARG A 1 111 ? -16.71720 2.70500 -13.58724 1.000 19.54953 272 ARG A O 1
ATOM 788 N N . ALA A 1 112 ? -15.34050 2.75285 -15.37920 1.000 16.25286 273 ALA A N 1
ATOM 789 C CA . ALA A 1 112 ? -15.56169 1.35271 -15.68756 1.000 18.35726 273 ALA A CA 1
ATOM 790 C C . ALA A 1 112 ? -15.01150 0.46880 -14.58387 1.000 17.28789 273 ALA A C 1
ATOM 791 O O . ALA A 1 112 ? -15.65575 -0.50682 -14.17433 1.000 18.02891 273 ALA A O 1
ATOM 793 N N . HIS A 1 113 ? -13.81608 0.79059 -14.08420 1.000 15.45826 274 HIS A N 1
ATOM 794 C CA . HIS A 1 113 ? -13.26712 0.00827 -12.97711 1.000 16.15000 274 HIS A CA 1
ATOM 795 C C . HIS A 1 113 ? -14.20999 0.01629 -11.78916 1.000 16.89312 274 HIS A C 1
ATOM 796 O O . HIS A 1 113 ? -14.41788 -1.00737 -11.12789 1.000 18.19611 274 HIS A O 1
ATOM 803 N N . ALA A 1 114 ? -14.74060 1.18635 -11.45290 1.000 18.01449 275 ALA A N 1
ATOM 804 C CA . ALA A 1 114 ? -15.60198 1.26726 -10.28758 1.000 17.50837 275 ALA A CA 1
ATOM 805 C C . ALA A 1 114 ? -16.84533 0.40576 -10.46495 1.000 18.10331 275 ALA A C 1
ATOM 806 O O . ALA A 1 114 ? -17.28296 -0.26226 -9.52971 1.000 20.57451 275 ALA A O 1
ATOM 808 N N . GLU A 1 115 ? -17.42306 0.40940 -11.66097 1.000 19.89423 276 GLU A N 1
ATOM 809 C CA . GLU A 1 115 ? -18.63269 -0.37133 -11.89934 1.000 17.87290 276 GLU A CA 1
ATOM 810 C C . GLU A 1 115 ? -18.39341 -1.86484 -11.80761 1.000 17.67404 276 GLU A C 1
ATOM 811 O O . GLU A 1 115 ? -19.32954 -2.59197 -11.48769 1.000 22.52083 276 GLU A O 1
ATOM 817 N N . VAL A 1 116 ? -17.17278 -2.33598 -12.01241 1.000 17.14231 277 VAL A N 1
ATOM 818 C CA . VAL A 1 116 ? -16.90303 -3.76221 -11.86816 1.000 18.50932 277 VAL A CA 1
ATOM 819 C C . VAL A 1 116 ? -16.11721 -4.06565 -10.58858 1.000 22.82976 277 VAL A C 1
ATOM 820 O O . VAL A 1 116 ? -15.45692 -5.09375 -10.49811 1.000 21.42151 277 VAL A O 1
ATOM 824 N N . TRP A 1 117 ? -16.18131 -3.17417 -9.59883 1.000 20.81803 278 TRP A N 1
ATOM 825 C CA . TRP A 1 117 ? -15.67161 -3.40001 -8.24354 1.000 18.79506 278 TRP A CA 1
ATOM 826 C C . TRP A 1 117 ? -14.15158 -3.49479 -8.18573 1.000 20.31063 278 TRP A C 1
ATOM 827 O O . TRP A 1 117 ? -13.60876 -4.08276 -7.24635 1.000 22.56972 278 TRP A O 1
ATOM 838 N N . ASN A 1 118 ? -13.43526 -2.90806 -9.15704 1.000 21.33292 279 ASN A N 1
ATOM 839 C CA . ASN A 1 118 ? -11.96407 -2.87445 -9.10406 1.000 18.55902 279 ASN A CA 1
ATOM 840 C C . ASN A 1 118 ? -11.56620 -1.62030 -8.33924 1.000 18.50210 279 ASN A C 1
ATOM 841 O O . ASN A 1 118 ? -11.19423 -0.59681 -8.92404 1.000 20.91031 279 ASN A O 1
ATOM 846 N N . GLU A 1 119 ? -11.62650 -1.71892 -7.00318 1.000 21.29760 280 GLU A N 1
ATOM 847 C CA . GLU A 1 119 ? -11.50447 -0.52181 -6.17583 1.000 22.66333 280 GLU A CA 1
ATOM 848 C C . GLU A 1 119 ? -10.11821 0.10066 -6.31190 1.000 22.84447 280 GLU A C 1
ATOM 849 O O . GLU A 1 119 ? -9.99024 1.31838 -6.50214 1.000 22.41338 280 GLU A O 1
ATOM 855 N N . ALA A 1 120 ? -9.06411 -0.71889 -6.21926 1.000 21.99252 281 ALA A N 1
ATOM 856 C CA . ALA A 1 120 ? -7.71084 -0.17358 -6.26599 1.000 23.04203 281 ALA A CA 1
ATOM 857 C C . ALA A 1 120 ? -7.42018 0.46156 -7.61639 1.000 20.57832 281 ALA A C 1
ATOM 858 O O . ALA A 1 120 ? -6.84521 1.55564 -7.68541 1.000 22.48048 281 ALA A O 1
ATOM 860 N N . GLU A 1 121 ? -7.85445 -0.19325 -8.70077 1.000 20.64277 282 GLU A N 1
ATOM 861 C CA . GLU A 1 121 ? -7.59672 0.32807 -10.04029 1.000 20.42286 282 GLU A CA 1
ATOM 862 C C . GLU A 1 121 ? -8.38878 1.59773 -10.31193 1.000 19.82244 282 GLU A C 1
ATOM 863 O O . GLU A 1 121 ? -7.86764 2.53620 -10.92519 1.000 21.48136 282 GLU A O 1
ATOM 869 N N . ALA A 1 122 ? -9.66219 1.63833 -9.89242 1.000 17.71858 283 ALA A N 1
ATOM 870 C CA . ALA A 1 122 ? -10.42408 2.88461 -9.98975 1.000 16.24140 283 ALA A CA 1
ATOM 871 C C . ALA A 1 122 ? -9.73970 4.01190 -9.23185 1.000 18.10607 283 ALA A C 1
ATOM 872 O O . ALA A 1 122 ? -9.63859 5.13847 -9.73778 1.000 19.41906 283 ALA A O 1
ATOM 874 N N . LYS A 1 123 ? -9.27315 3.73802 -8.01409 1.000 20.04552 284 LYS A N 1
ATOM 875 C CA . LYS A 1 123 ? -8.66326 4.78991 -7.20692 1.000 18.65487 284 LYS A CA 1
ATOM 876 C C . LYS A 1 123 ? -7.35006 5.26425 -7.81921 1.000 22.33076 284 LYS A C 1
ATOM 877 O O . LYS A 1 123 ? -7.05429 6.46184 -7.82193 1.000 23.00015 284 LYS A O 1
ATOM 883 N N . ALA A 1 124 ? -6.55887 4.33529 -8.36204 1.000 24.38586 285 ALA A N 1
ATOM 884 C CA . ALA A 1 124 ? -5.32049 4.72920 -9.02673 1.000 22.23136 285 ALA A CA 1
ATOM 885 C C . ALA A 1 124 ? -5.59405 5.62614 -10.23059 1.000 23.56794 285 ALA A C 1
ATOM 886 O O . ALA A 1 124 ? -4.89003 6.62262 -10.43407 1.000 24.90007 285 ALA A O 1
ATOM 888 N N . ASP A 1 125 ? -6.60845 5.29740 -11.03750 1.000 19.84900 286 ASP A N 1
ATOM 889 C CA . ASP A 1 125 ? -6.91532 6.14359 -12.18634 1.000 20.38497 286 ASP A CA 1
ATOM 890 C C . ASP A 1 125 ? -7.41771 7.50993 -11.73780 1.000 19.22755 286 ASP A C 1
ATOM 891 O O . ASP A 1 125 ? -7.07085 8.53664 -12.33478 1.000 21.08663 286 ASP A O 1
ATOM 896 N N . LEU A 1 126 ? -8.26324 7.54893 -10.69969 1.000 18.89978 287 LEU A N 1
ATOM 897 C CA . LEU A 1 126 ? -8.74639 8.84876 -10.23337 1.000 20.28868 287 LEU A CA 1
ATOM 898 C C . LEU A 1 126 ? -7.61244 9.67753 -9.64975 1.000 26.05113 287 LEU A C 1
ATOM 899 O O . LEU A 1 126 ? -7.60141 10.90749 -9.78793 1.000 23.85157 287 LEU A O 1
ATOM 904 N N . GLN A 1 127 ? -6.64235 9.03116 -9.00591 1.000 21.59442 288 GLN A N 1
ATOM 905 C CA . GLN A 1 127 ? -5.47592 9.75770 -8.51796 1.000 24.55953 288 GLN A CA 1
ATOM 906 C C . GLN A 1 127 ? -4.67275 10.34305 -9.67866 1.000 24.50067 288 GLN A C 1
ATOM 907 O O . GLN A 1 127 ? -4.20705 11.49180 -9.59942 1.000 28.19230 288 GLN A O 1
ATOM 913 N N . LYS A 1 128 ? -4.53793 9.59511 -10.78396 1.000 24.22566 289 LYS A N 1
ATOM 914 C CA . LYS A 1 128 ? -3.88815 10.14480 -11.97666 1.000 24.82442 289 LYS A CA 1
ATOM 915 C C . LYS A 1 128 ? -4.67190 11.32183 -12.52966 1.000 25.79301 289 LYS A C 1
ATOM 916 O O . LYS A 1 128 ? -4.08576 12.31129 -12.98751 1.000 26.36404 289 LYS A O 1
ATOM 922 N N . VAL A 1 129 ? -6.00118 11.21644 -12.53557 1.000 21.23353 290 VAL A N 1
ATOM 923 C CA . VAL A 1 129 ? -6.82298 12.34006 -12.97376 1.000 23.38634 290 VAL A CA 1
ATOM 924 C C . VAL A 1 129 ? -6.51830 13.57342 -12.13700 1.000 24.79789 290 VAL A C 1
ATOM 925 O O . VAL A 1 129 ? -6.28063 14.65626 -12.67683 1.000 26.57298 290 VAL A O 1
ATOM 929 N N . LEU A 1 130 ? -6.56723 13.43347 -10.80677 1.000 24.20378 291 LEU A N 1
ATOM 930 C CA . LEU A 1 130 ? -6.28930 14.55563 -9.91205 1.000 27.92075 291 LEU A CA 1
ATOM 931 C C . LEU A 1 130 ? -4.92368 15.15255 -10.18512 1.000 27.56953 291 LEU A C 1
ATOM 932 O O . LEU A 1 130 ? -4.75819 16.37932 -10.20344 1.000 29.00566 291 LEU A O 1
ATOM 937 N N . GLU A 1 131 ? -3.93275 14.29679 -10.39988 1.000 30.50158 292 GLU A N 1
ATOM 938 C CA . GLU A 1 131 ? -2.57655 14.77795 -10.60675 1.000 33.37170 292 GLU A CA 1
ATOM 939 C C . GLU A 1 131 ? -2.46329 15.55436 -11.90753 1.000 27.63793 292 GLU A C 1
ATOM 940 O O . GLU A 1 131 ? -1.84952 16.62795 -11.94201 1.000 32.89399 292 GLU A O 1
ATOM 946 N N . LEU A 1 132 ? -3.06294 15.03336 -12.98099 1.000 26.86781 293 LEU A N 1
ATOM 947 C CA . LEU A 1 132 ? -2.91703 15.64956 -14.29282 1.000 24.49386 293 LEU A CA 1
ATOM 948 C C . LEU A 1 132 ? -3.82728 16.85926 -14.48382 1.000 29.28427 293 LEU A C 1
ATOM 949 O O . LEU A 1 132 ? -3.50598 17.73752 -15.28775 1.000 31.04547 293 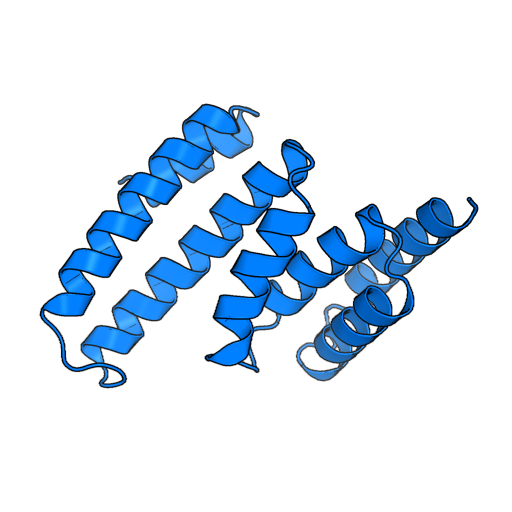LEU A O 1
ATOM 954 N N . GLU A 1 133 ? -4.97368 16.90897 -13.80571 1.000 27.42718 294 GLU A N 1
ATOM 955 C CA . GLU A 1 133 ? -5.91330 18.02168 -13.96742 1.000 27.40938 294 GLU A CA 1
ATOM 956 C C . GLU A 1 133 ? -6.58293 18.30274 -12.63112 1.000 27.61023 294 GLU A C 1
ATOM 957 O O . GLU A 1 133 ? -7.66652 17.77670 -12.33322 1.000 30.13948 294 GLU A O 1
ATOM 963 N N . PRO A 1 134 ? -5.97756 19.16062 -11.81335 1.000 30.62797 295 PRO A N 1
ATOM 964 C CA . PRO A 1 134 ? -6.48479 19.38561 -10.45019 1.000 33.68907 295 PRO A CA 1
ATOM 965 C C . PRO A 1 134 ? -7.87429 19.97691 -10.38621 1.000 36.43464 295 PRO A C 1
ATOM 966 O O . PRO A 1 134 ? -8.53429 19.84715 -9.34720 1.000 38.77808 295 PRO A O 1
ATOM 970 N N . SER A 1 135 ? -8.34555 20.62061 -11.45276 1.000 36.15524 296 SER A N 1
ATOM 971 C CA . SER A 1 135 ? -9.70525 21.14108 -11.45500 1.000 36.32883 296 SER A CA 1
ATOM 972 C C . SER A 1 135 ? -10.75637 20.03621 -11.47028 1.000 33.73985 296 SER A C 1
ATOM 973 O O . SER A 1 135 ? -11.94341 20.33231 -11.28993 1.000 32.94265 296 SER A O 1
ATOM 976 N N . MET A 1 136 ? -10.35816 18.77520 -11.65195 1.000 26.93998 297 MET A N 1
ATOM 977 C CA . MET A 1 136 ? -11.30339 17.67482 -11.65029 1.000 26.99162 297 MET A CA 1
ATOM 978 C C . MET A 1 136 ? -11.58565 17.14894 -10.25671 1.000 30.91901 297 MET A C 1
ATOM 979 O O . MET A 1 136 ? -12.24593 16.11137 -10.13515 1.000 31.13630 297 MET A O 1
ATOM 984 N N . GLN A 1 137 ? -11.13504 17.86196 -9.21906 1.000 28.57365 2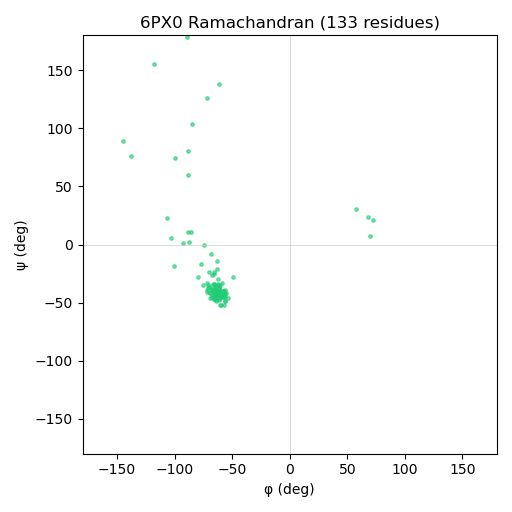98 GLN A N 1
ATOM 985 C CA . GLN A 1 137 ? -11.27049 17.37978 -7.84520 1.000 33.93799 298 GLN A CA 1
ATOM 986 C C . GLN A 1 137 ? -12.72752 17.08875 -7.49030 1.000 38.29534 298 GLN A C 1
ATOM 987 O O . GLN A 1 137 ? -13.04375 16.01103 -6.96754 1.000 31.36626 298 GLN A O 1
ATOM 993 N N . LYS A 1 138 ? -13.63177 18.02953 -7.77651 1.000 35.73484 299 LYS A N 1
ATOM 994 C CA . LYS A 1 138 ? -15.05298 17.78249 -7.54133 1.000 35.86939 299 LYS A CA 1
ATOM 995 C C . LYS A 1 138 ? -15.52367 16.52506 -8.26964 1.000 31.79098 299 LYS A C 1
ATOM 996 O O . LYS A 1 138 ? -16.18199 15.66400 -7.67306 1.000 32.55631 299 LYS A O 1
ATOM 1002 N N . ALA A 1 139 ? -15.18781 16.39112 -9.55661 1.000 28.67799 300 ALA A N 1
ATOM 1003 C CA . ALA A 1 139 ? -15.61854 15.21522 -10.30269 1.000 30.54488 300 ALA A CA 1
ATOM 1004 C C . ALA A 1 139 ? -15.02965 13.94090 -9.71552 1.000 24.41660 300 ALA A C 1
ATOM 1005 O O . ALA A 1 139 ? -15.70243 12.91022 -9.70040 1.000 25.82470 300 ALA A O 1
ATOM 1007 N N . VAL A 1 140 ? -13.79659 14.00581 -9.20374 1.000 27.23859 301 VAL A N 1
ATOM 1008 C CA . VAL A 1 140 ? -13.17921 12.82272 -8.60050 1.000 24.64983 301 VAL A CA 1
ATOM 1009 C C . VAL A 1 140 ? -13.88116 12.45069 -7.29314 1.000 27.98531 301 VAL A C 1
ATOM 1010 O O . VAL A 1 140 ? -14.09754 11.25967 -7.01165 1.000 24.54265 301 VAL A O 1
ATOM 1014 N N . ARG A 1 141 ? -14.22487 13.44681 -6.46579 1.000 29.08883 302 ARG A N 1
ATOM 1015 C CA . ARG A 1 141 ? -14.99018 13.16822 -5.24567 1.000 27.58500 302 ARG A CA 1
ATOM 1016 C C . ARG A 1 141 ? -16.28456 12.44456 -5.57481 1.000 27.72956 302 ARG A C 1
ATOM 1017 O O . ARG A 1 141 ? -16.68513 11.50770 -4.86989 1.000 30.25654 302 ARG A O 1
ATOM 1025 N N . ARG A 1 142 ? -16.93726 12.84190 -6.66695 1.000 26.24242 303 ARG A N 1
ATOM 1026 C CA . ARG A 1 142 ? -18.19829 12.21932 -7.04533 1.000 28.99627 303 ARG A CA 1
ATOM 1027 C C . ARG A 1 142 ? -17.97857 10.77174 -7.46500 1.000 26.40220 303 ARG A C 1
ATOM 1028 O O . ARG A 1 142 ? -18.71322 9.87179 -7.03644 1.000 29.33586 303 ARG A O 1
ATOM 1036 N N . GLU A 1 143 ? -16.95057 10.52704 -8.29128 1.000 23.91961 304 GLU A N 1
ATOM 1037 C CA . GLU A 1 143 ? -16.61926 9.15848 -8.67820 1.000 22.28330 304 GLU A CA 1
ATOM 1038 C C . GLU A 1 143 ? -16.23272 8.31196 -7.46991 1.000 21.65915 304 GLU A C 1
ATOM 1039 O O . GLU A 1 143 ? -16.53890 7.10997 -7.42083 1.000 24.83593 304 GLU A O 1
ATOM 1045 N N . LEU A 1 144 ? -15.54031 8.90288 -6.49688 1.000 21.48920 305 LEU A N 1
ATOM 1046 C CA . LEU A 1 144 ? -15.17071 8.12155 -5.31609 1.000 24.38428 305 LEU A CA 1
ATOM 1047 C C . LEU A 1 144 ? -16.39877 7.74460 -4.50004 1.000 28.86047 305 LEU A C 1
ATOM 1048 O O . LEU A 1 144 ? -16.46658 6.63947 -3.94023 1.000 24.20036 305 LEU A O 1
ATOM 1053 N N . ARG A 1 145 ? -17.36774 8.65934 -4.39948 1.000 28.11906 306 ARG A N 1
ATOM 1054 C CA . ARG A 1 145 ? -18.62321 8.33145 -3.74490 1.000 26.62160 306 ARG A CA 1
ATOM 1055 C C . ARG A 1 145 ? -19.33788 7.20162 -4.46921 1.000 25.64236 306 ARG A C 1
ATOM 1056 O O . ARG A 1 145 ? -19.88579 6.30065 -3.82335 1.000 29.38189 306 ARG A O 1
ATOM 1064 N N . LEU A 1 146 ? -19.38283 7.25784 -5.80486 1.000 25.01291 307 LEU A N 1
ATOM 1065 C CA . LEU A 1 146 ? -20.01771 6.18423 -6.56042 1.000 23.27302 307 LEU A CA 1
ATOM 1066 C C . LEU A 1 146 ? -19.29082 4.87077 -6.32039 1.000 25.46001 307 LEU A C 1
ATOM 1067 O O . LEU A 1 146 ? -19.92056 3.82261 -6.11227 1.000 27.80124 307 LEU A O 1
ATOM 1072 N N . LEU A 1 147 ? -17.95786 4.91329 -6.32496 1.000 21.51005 308 LEU A N 1
ATOM 1073 C CA . LEU A 1 147 ? -17.19001 3.69344 -6.07736 1.000 21.11894 308 LEU A CA 1
ATOM 1074 C C . LEU A 1 147 ? -17.47992 3.12695 -4.69095 1.000 25.92925 308 LEU A C 1
ATOM 1075 O O . LEU A 1 147 ? -17.62906 1.90874 -4.53000 1.000 24.60583 308 LEU A O 1
ATOM 1080 N N . GLU A 1 148 ? -17.54687 3.99644 -3.67295 1.000 25.15264 309 GLU A N 1
ATOM 1081 C CA . GLU A 1 148 ? -17.84920 3.53963 -2.31956 1.000 26.54212 309 GLU A CA 1
ATOM 1082 C C . GLU A 1 148 ? -19.21500 2.87375 -2.26566 1.000 29.04180 309 GLU A C 1
ATOM 1083 O O . GLU A 1 148 ? -19.38446 1.85328 -1.59099 1.000 27.64831 309 GLU A O 1
ATOM 1089 N N . ASN A 1 149 ? -20.19653 3.43109 -2.98215 1.000 33.30780 310 ASN A N 1
ATOM 1090 C CA . ASN A 1 149 ? -21.52026 2.81599 -3.06168 1.000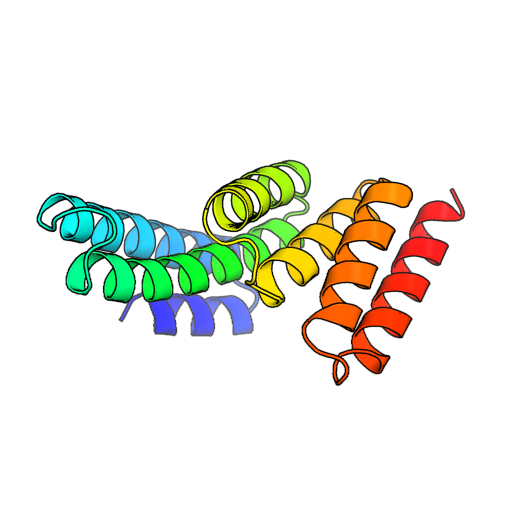 36.65700 310 ASN A CA 1
ATOM 1091 C C . ASN A 1 149 ? -21.45980 1.44303 -3.72462 1.000 32.05911 310 ASN A C 1
ATOM 1092 O O . ASN A 1 149 ? -22.14934 0.51150 -3.29105 1.000 33.58334 310 ASN A O 1
ATOM 1097 N N . ARG A 1 150 ? -20.65541 1.30189 -4.78578 1.000 30.72777 311 ARG A N 1
ATOM 1098 C CA . ARG A 1 150 ? -20.51263 0.00015 -5.43754 1.000 27.93246 311 ARG A CA 1
ATOM 1099 C C . ARG A 1 150 ? -19.81936 -0.98651 -4.51676 1.000 29.00319 311 ARG A C 1
ATOM 1100 O O . ARG A 1 150 ? -20.16754 -2.17039 -4.48815 1.000 33.68041 311 ARG A O 1
ATOM 1108 N N . MET A 1 151 ? -18.81953 -0.52414 -3.77179 1.000 24.78090 312 MET A N 1
ATOM 1109 C CA . MET A 1 151 ? -18.03136 -1.43713 -2.95741 1.000 29.20916 312 MET A CA 1
ATOM 1110 C C . MET A 1 151 ? -18.76226 -1.85578 -1.70064 1.000 34.72704 312 MET A C 1
ATOM 1111 O O . MET A 1 151 ? -18.36281 -2.84721 -1.08401 1.000 32.62069 312 MET A O 1
ATOM 1116 N N . ALA A 1 152 ? -19.81862 -1.12535 -1.31398 1.000 35.17660 313 ALA A N 1
ATOM 1117 C CA . ALA A 1 152 ? -20.60961 -1.49572 -0.14516 1.000 38.50851 313 ALA A CA 1
ATOM 1118 C C . ALA A 1 152 ? -21.01316 -2.96575 -0.17756 1.000 48.19239 313 ALA A C 1
ATOM 1119 O O . ALA A 1 152 ? -21.20210 -3.57775 0.88087 1.000 54.60618 313 ALA A O 1
ATOM 1121 N N . GLU A 1 153 ? -21.13495 -3.54419 -1.37510 1.000 50.72020 314 GLU A N 1
ATOM 1122 C CA . GLU A 1 153 ? -21.17175 -4.99994 -1.60401 1.000 56.60887 314 GLU A CA 1
ATOM 1123 C C . GLU A 1 153 ? -22.09011 -5.77806 -0.67309 1.000 61.80510 314 GLU A C 1
ATOM 1124 O O . GLU A 1 153 ? -21.97570 -6.99969 -0.56648 1.000 62.93364 314 GLU A O 1
#

Sequence (135 aa):
VLHGEGNRLFKLGRYEEASSKYQEAIICLRNLQTKEKPWEVQWLKLEKMINTLILNYCQCLLKKEEYYEVLEHTSDILRHHPGIVKAYYVRARAHAEVWNEAEAKADLQKVLELEPSMQKAVRRELRLLENRMAE

Radius of gyration: 15.53 Å; Cα contacts (8 Å, |Δi|>4): 157; chains: 1; bounding box: 36×26×45 Å

Organism: Homo sapiens (NCBI:txid9606)